Protein AF-A0A7Y8J2T1-F1 (afdb_monomer)

Structure (mmCIF, N/CA/C/O backbone):
data_AF-A0A7Y8J2T1-F1
#
_entry.id   AF-A0A7Y8J2T1-F1
#
loop_
_atom_site.group_PDB
_atom_site.id
_atom_site.type_symbol
_atom_site.label_atom_id
_atom_site.label_alt_id
_atom_site.label_comp_id
_atom_s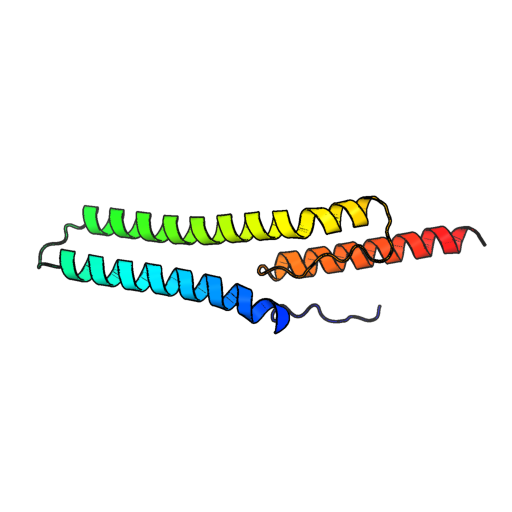ite.label_asym_id
_atom_site.label_entity_id
_atom_site.label_seq_id
_atom_site.pdbx_PDB_ins_code
_atom_site.Cartn_x
_atom_site.Cartn_y
_atom_site.Cartn_z
_atom_site.occupancy
_atom_site.B_iso_or_equiv
_atom_site.auth_seq_id
_atom_site.auth_comp_id
_atom_site.auth_asym_id
_atom_site.auth_atom_id
_atom_site.pdbx_PDB_model_num
ATOM 1 N N . MET A 1 1 ? -7.207 -13.732 27.354 1.00 40.62 1 MET A N 1
ATOM 2 C CA . MET A 1 1 ? -6.449 -13.366 26.135 1.00 40.62 1 MET A CA 1
ATOM 3 C C . MET A 1 1 ? -6.592 -14.480 25.105 1.00 40.62 1 MET A C 1
ATOM 5 O O . MET A 1 1 ? -5.820 -15.430 25.124 1.00 40.62 1 MET A O 1
ATOM 9 N N . ASN A 1 2 ? -7.621 -14.427 24.257 1.00 37.50 2 ASN A N 1
ATOM 10 C CA . ASN A 1 2 ? -7.836 -15.448 23.230 1.00 37.50 2 ASN A CA 1
ATOM 11 C C . ASN A 1 2 ? -7.1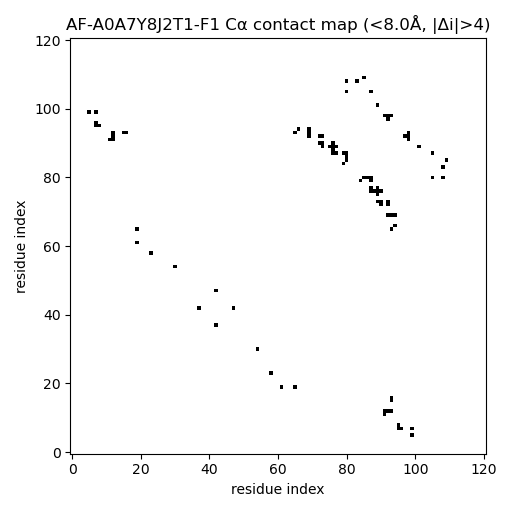10 -14.993 21.957 1.00 37.50 2 ASN A C 1
ATOM 13 O O . ASN A 1 2 ? -7.682 -14.319 21.105 1.00 37.50 2 ASN A O 1
ATOM 17 N N . GLY A 1 3 ? -5.804 -15.269 21.906 1.00 41.31 3 GLY A N 1
ATOM 18 C CA . GLY A 1 3 ? -4.887 -14.800 20.871 1.00 41.31 3 GLY A CA 1
ATOM 19 C C . GLY A 1 3 ? -5.207 -15.386 19.500 1.00 41.31 3 GLY A C 1
ATOM 20 O O . GLY A 1 3 ? -4.588 -16.359 19.064 1.00 41.31 3 GLY A O 1
ATOM 21 N N . LYS A 1 4 ? -6.140 -14.771 18.773 1.00 51.34 4 LYS A N 1
ATOM 22 C CA . LYS A 1 4 ? -6.198 -14.927 17.322 1.00 51.34 4 LYS A CA 1
ATOM 23 C C . LYS A 1 4 ? -4.941 -14.260 16.769 1.00 51.34 4 LYS A C 1
ATOM 25 O O . LYS A 1 4 ? -4.911 -13.050 16.601 1.00 51.34 4 LYS A O 1
ATOM 30 N N . ARG A 1 5 ? -3.881 -15.048 16.537 1.00 55.41 5 ARG A N 1
ATOM 31 C CA . ARG A 1 5 ? -2.666 -14.595 15.839 1.00 55.41 5 ARG A CA 1
ATOM 32 C C . ARG A 1 5 ? -3.092 -13.836 14.587 1.00 55.41 5 ARG A C 1
ATOM 34 O O . ARG A 1 5 ? -3.638 -14.452 13.668 1.00 55.41 5 ARG A O 1
ATOM 41 N N . ALA A 1 6 ? -2.852 -12.531 14.570 1.00 55.34 6 ALA A N 1
ATOM 42 C CA . ALA A 1 6 ? -3.125 -11.700 13.416 1.00 55.34 6 ALA A CA 1
ATOM 43 C C . ALA A 1 6 ? -2.288 -12.244 12.246 1.00 55.34 6 ALA A C 1
ATOM 45 O O . ALA A 1 6 ? -1.056 -12.260 12.277 1.00 55.34 6 ALA A O 1
ATOM 46 N N . LYS A 1 7 ? -2.958 -12.857 11.264 1.00 59.69 7 LYS A N 1
ATOM 47 C CA . LYS A 1 7 ? -2.283 -13.505 10.137 1.00 59.69 7 LYS A CA 1
ATOM 48 C C . LYS A 1 7 ? -1.929 -12.431 9.118 1.00 59.69 7 LYS A C 1
ATOM 50 O O . LYS A 1 7 ? -2.822 -11.844 8.518 1.00 59.69 7 LYS A O 1
ATOM 55 N N . LEU A 1 8 ? -0.633 -12.249 8.869 1.00 58.44 8 LEU A N 1
ATOM 56 C CA . LEU A 1 8 ? -0.105 -11.330 7.849 1.00 58.44 8 LEU A CA 1
ATOM 57 C C . LEU A 1 8 ? -0.668 -11.596 6.440 1.00 58.44 8 LEU A C 1
ATOM 59 O O . LEU A 1 8 ? -0.784 -10.682 5.631 1.00 58.44 8 LEU A O 1
ATOM 63 N N . LEU A 1 9 ? -1.033 -12.845 6.143 1.00 61.00 9 LEU A N 1
ATOM 64 C CA . LEU A 1 9 ? -1.597 -13.255 4.860 1.00 61.00 9 LEU A CA 1
ATOM 65 C C . LEU A 1 9 ? -3.047 -13.708 5.059 1.00 61.00 9 LEU A C 1
ATOM 67 O O . LEU A 1 9 ? -3.304 -14.798 5.577 1.00 61.00 9 LEU A O 1
ATOM 71 N N . ARG A 1 10 ? -4.000 -12.872 4.632 1.00 64.88 10 ARG A N 1
ATOM 72 C CA . ARG A 1 10 ? -5.431 -13.210 4.564 1.00 64.88 10 ARG A CA 1
ATOM 73 C C . ARG A 1 10 ? -5.872 -13.279 3.108 1.00 64.88 10 ARG A C 1
ATOM 75 O O . ARG A 1 10 ? -5.509 -12.421 2.307 1.00 64.88 10 ARG A O 1
ATOM 82 N N . ARG A 1 11 ? -6.690 -14.283 2.772 1.00 71.06 11 ARG A N 1
ATOM 83 C CA . ARG A 1 11 ? -7.240 -14.461 1.413 1.00 71.06 11 ARG A CA 1
ATOM 84 C C . ARG A 1 11 ? -8.079 -13.263 0.961 1.00 71.06 11 ARG A C 1
ATOM 86 O O . ARG A 1 11 ? -8.079 -12.938 -0.216 1.00 71.06 11 ARG A O 1
ATOM 93 N N . GLU A 1 12 ? -8.712 -12.575 1.903 1.00 69.50 12 GLU A N 1
ATOM 94 C CA . GLU A 1 12 ? -9.479 -11.341 1.677 1.00 69.50 12 GLU A CA 1
ATOM 95 C C . GLU A 1 12 ? -8.627 -10.217 1.058 1.00 69.50 12 GLU A C 1
ATOM 97 O O . GLU A 1 12 ? -9.131 -9.415 0.278 1.00 69.50 12 GLU A O 1
ATOM 102 N N . ASN A 1 13 ? -7.318 -10.202 1.339 1.00 64.19 13 ASN A N 1
ATOM 103 C CA . ASN A 1 13 ? -6.382 -9.193 0.837 1.00 64.19 13 ASN A CA 1
ATOM 104 C C . ASN A 1 13 ? -5.719 -9.595 -0.493 1.00 64.19 13 ASN A C 1
ATOM 106 O O . ASN A 1 13 ? -5.027 -8.778 -1.105 1.00 64.19 13 ASN A O 1
ATOM 110 N N . ALA A 1 14 ? -5.933 -10.832 -0.960 1.00 71.12 14 ALA A N 1
ATOM 111 C CA . ALA A 1 14 ? -5.365 -11.350 -2.203 1.00 71.12 14 ALA A CA 1
ATOM 112 C C . ALA A 1 14 ? -5.689 -10.497 -3.446 1.00 71.12 14 ALA A C 1
ATOM 114 O O . ALA A 1 14 ? -4.748 -10.190 -4.176 1.00 71.12 14 ALA A O 1
ATOM 115 N N . PRO A 1 15 ? -6.939 -10.054 -3.704 1.00 69.62 15 PRO A N 1
ATOM 116 C CA . PRO A 1 15 ? -7.230 -9.256 -4.897 1.00 69.62 15 PRO A CA 1
ATOM 117 C C . PRO A 1 15 ? -6.479 -7.920 -4.903 1.00 69.62 15 PRO A C 1
ATOM 119 O O . PRO A 1 15 ? -5.933 -7.534 -5.930 1.00 69.62 15 PRO A O 1
ATOM 122 N N . ALA A 1 16 ? -6.364 -7.245 -3.754 1.00 67.50 16 ALA A N 1
ATOM 123 C CA . ALA A 1 16 ? -5.613 -5.994 -3.658 1.00 67.50 16 ALA A CA 1
ATOM 124 C C . ALA A 1 16 ? -4.102 -6.205 -3.871 1.00 67.50 16 ALA A C 1
ATOM 126 O O . ALA A 1 16 ? -3.455 -5.405 -4.546 1.00 67.50 16 ALA A O 1
ATOM 127 N N . TYR A 1 17 ? -3.550 -7.301 -3.337 1.00 70.94 17 TYR A N 1
ATOM 128 C CA . TYR A 1 17 ? -2.152 -7.680 -3.549 1.00 70.94 17 TYR A CA 1
ATOM 129 C C . TYR A 1 17 ? -1.866 -7.990 -5.024 1.00 70.94 17 TYR A C 1
ATOM 131 O O . TYR A 1 17 ? -0.880 -7.506 -5.579 1.00 70.94 17 TYR A O 1
ATOM 139 N N . LEU A 1 18 ? -2.765 -8.735 -5.675 1.00 78.44 18 LEU A N 1
ATOM 140 C CA . LEU A 1 18 ? -2.679 -9.054 -7.098 1.00 78.44 18 LEU A CA 1
ATOM 141 C C . LEU A 1 18 ? -2.681 -7.793 -7.962 1.00 78.44 18 LEU A C 1
ATOM 143 O O . LEU A 1 18 ? -1.862 -7.703 -8.867 1.00 78.44 18 LEU A O 1
ATOM 147 N N . THR A 1 19 ? -3.518 -6.793 -7.668 1.00 77.81 19 THR A N 1
ATOM 148 C CA . THR A 1 19 ? -3.543 -5.538 -8.439 1.00 77.81 19 THR A CA 1
ATOM 149 C C . THR A 1 19 ? -2.216 -4.783 -8.366 1.00 77.81 19 THR A C 1
ATOM 151 O O . THR A 1 19 ? -1.733 -4.293 -9.388 1.00 77.81 19 THR A O 1
ATOM 154 N N . VAL A 1 20 ? -1.598 -4.697 -7.183 1.00 75.00 20 VAL A N 1
ATOM 155 C CA . VAL A 1 20 ? -0.305 -4.009 -7.018 1.00 75.00 20 VAL A CA 1
ATOM 156 C C . VAL A 1 20 ? 0.806 -4.782 -7.724 1.00 75.00 20 VAL A C 1
ATOM 158 O O . VAL A 1 20 ? 1.585 -4.185 -8.464 1.00 75.00 20 VAL A O 1
ATOM 161 N N . MET A 1 21 ? 0.846 -6.106 -7.556 1.00 79.62 21 MET A N 1
ATOM 162 C CA . MET A 1 21 ? 1.836 -6.959 -8.219 1.00 79.62 21 MET A CA 1
ATOM 163 C C . MET A 1 21 ? 1.679 -6.941 -9.739 1.00 79.62 21 MET A C 1
ATOM 165 O O . MET A 1 21 ? 2.676 -6.841 -10.442 1.00 79.62 21 MET A O 1
ATOM 169 N N . ALA A 1 22 ? 0.447 -6.963 -10.251 1.00 82.50 22 ALA A N 1
ATOM 170 C CA . ALA A 1 22 ? 0.163 -6.840 -11.677 1.00 82.50 22 ALA A CA 1
ATOM 171 C C . ALA A 1 22 ? 0.597 -5.471 -12.214 1.00 82.50 22 ALA A C 1
ATOM 173 O O . ALA A 1 22 ? 1.276 -5.402 -13.232 1.00 82.50 22 ALA A O 1
ATOM 174 N N . THR A 1 23 ? 0.282 -4.386 -11.499 1.00 81.06 23 THR A N 1
ATOM 175 C CA . THR A 1 23 ? 0.731 -3.031 -11.864 1.00 81.06 23 THR A CA 1
ATOM 176 C C . THR A 1 23 ? 2.256 -2.956 -11.917 1.00 81.06 23 THR A C 1
ATOM 178 O O . THR A 1 23 ? 2.821 -2.454 -12.887 1.00 81.06 23 THR A O 1
ATOM 181 N N . TRP A 1 24 ? 2.935 -3.502 -10.905 1.00 84.00 24 TRP A N 1
ATOM 182 C CA . TRP A 1 24 ? 4.392 -3.524 -10.857 1.00 84.00 24 TRP A CA 1
ATOM 183 C C . TRP A 1 24 ? 5.004 -4.395 -11.956 1.00 84.00 24 TRP A C 1
ATOM 185 O O . TRP A 1 24 ? 5.981 -3.988 -12.583 1.00 84.00 24 TRP A O 1
ATOM 195 N N . ALA A 1 25 ? 4.411 -5.555 -12.239 1.00 82.94 25 ALA A N 1
ATOM 196 C CA . ALA A 1 25 ? 4.839 -6.435 -13.319 1.00 82.94 25 ALA A CA 1
ATOM 197 C C . ALA A 1 25 ? 4.691 -5.756 -14.687 1.00 82.94 25 ALA A C 1
ATOM 199 O O . ALA A 1 25 ? 5.623 -5.805 -15.485 1.00 82.94 25 ALA A O 1
ATOM 200 N N . CYS A 1 26 ? 3.579 -5.055 -14.937 1.00 85.06 26 CYS A N 1
ATOM 201 C CA . CYS A 1 26 ? 3.373 -4.279 -16.161 1.00 85.06 26 CYS A CA 1
ATOM 202 C C . CYS A 1 26 ? 4.418 -3.171 -16.320 1.00 85.06 26 CYS A C 1
ATOM 204 O O . CYS A 1 26 ? 5.003 -3.032 -17.391 1.00 85.06 26 CYS A O 1
ATOM 206 N N . ILE A 1 27 ? 4.696 -2.411 -15.256 1.00 84.69 27 ILE A N 1
ATOM 207 C CA . ILE A 1 27 ? 5.712 -1.348 -15.278 1.00 84.69 27 ILE A CA 1
ATOM 208 C C . ILE A 1 27 ? 7.110 -1.935 -15.479 1.00 84.69 27 ILE A C 1
ATOM 210 O O . ILE A 1 27 ? 7.890 -1.392 -16.254 1.00 84.69 27 ILE A O 1
ATOM 214 N N . SER A 1 28 ? 7.414 -3.067 -14.847 1.00 81.69 28 SER A N 1
ATOM 215 C CA . SER A 1 28 ? 8.697 -3.757 -15.007 1.00 81.69 28 SER A CA 1
ATOM 216 C C . SER A 1 28 ? 8.873 -4.301 -16.426 1.00 81.69 28 SER A C 1
ATOM 218 O O . SER A 1 28 ? 9.937 -4.139 -17.013 1.00 81.69 28 SER A O 1
ATOM 220 N N . ALA A 1 29 ? 7.828 -4.897 -17.006 1.00 82.00 29 ALA A N 1
ATOM 221 C CA . ALA A 1 29 ? 7.847 -5.407 -18.374 1.00 82.00 29 ALA A CA 1
ATOM 222 C C . ALA A 1 29 ? 7.977 -4.276 -19.401 1.00 82.00 29 ALA A C 1
ATOM 224 O O . ALA A 1 29 ? 8.796 -4.372 -20.312 1.00 82.00 29 ALA A O 1
ATOM 225 N N . ALA A 1 30 ? 7.228 -3.182 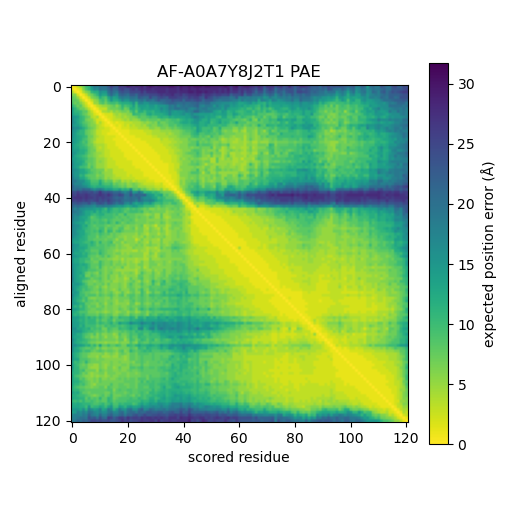-19.226 1.00 83.69 30 ALA A N 1
ATOM 226 C CA . ALA A 1 30 ? 7.368 -1.983 -20.047 1.00 83.69 30 ALA A CA 1
ATOM 227 C C . ALA A 1 30 ? 8.774 -1.389 -19.911 1.00 83.69 30 ALA A C 1
ATOM 229 O O . ALA A 1 30 ? 9.401 -1.058 -20.914 1.00 83.69 30 ALA A O 1
ATOM 230 N N . SER A 1 31 ? 9.296 -1.325 -18.682 1.00 83.44 31 SER A N 1
ATOM 231 C CA . SER A 1 31 ? 10.639 -0.823 -18.416 1.00 83.44 31 SER A CA 1
ATOM 232 C C . SER A 1 31 ? 11.705 -1.680 -19.105 1.00 83.44 31 SER A C 1
ATOM 234 O O . SER A 1 31 ? 12.577 -1.146 -19.780 1.00 83.44 31 SER A O 1
ATOM 236 N N . ALA A 1 32 ? 11.590 -3.008 -19.031 1.00 80.69 32 ALA A N 1
ATOM 237 C CA . ALA A 1 32 ? 12.489 -3.941 -19.707 1.00 80.69 32 ALA A CA 1
ATOM 238 C C . ALA A 1 32 ? 12.382 -3.874 -21.240 1.00 80.69 32 ALA A C 1
ATOM 240 O O . ALA A 1 32 ? 13.399 -3.965 -21.925 1.00 80.69 32 ALA A O 1
ATOM 241 N N . ALA A 1 33 ? 11.176 -3.693 -21.788 1.00 81.50 33 ALA A N 1
ATOM 242 C CA . ALA A 1 33 ? 10.964 -3.523 -23.224 1.00 81.50 33 ALA A CA 1
ATOM 243 C C . ALA A 1 33 ? 11.594 -2.221 -23.736 1.00 81.50 33 ALA A C 1
ATOM 245 O O . ALA A 1 33 ? 12.338 -2.248 -24.711 1.00 81.50 33 ALA A O 1
ATOM 246 N N . LEU A 1 34 ? 11.378 -1.102 -23.037 1.00 79.69 34 LEU A N 1
ATOM 247 C CA . LEU A 1 34 ? 12.046 0.167 -23.332 1.00 79.69 34 LEU A CA 1
ATOM 248 C C . LEU A 1 34 ? 13.562 0.033 -23.209 1.00 79.69 34 LEU A C 1
ATOM 250 O O . LEU A 1 34 ? 14.287 0.468 -24.094 1.00 79.69 34 LEU A O 1
ATOM 254 N N . LEU A 1 35 ? 14.050 -0.626 -22.159 1.00 75.69 35 LEU A N 1
ATOM 255 C CA . LEU A 1 35 ? 15.475 -0.861 -21.991 1.00 75.69 35 LEU A CA 1
ATOM 256 C C . LEU A 1 35 ? 16.044 -1.677 -23.162 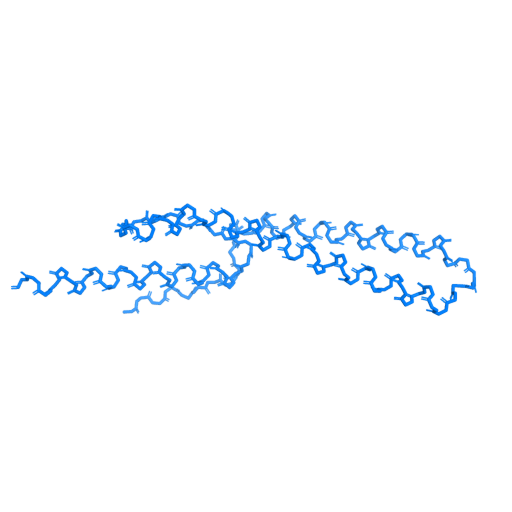1.00 75.69 35 LEU A C 1
ATOM 258 O O . LEU A 1 35 ? 17.113 -1.334 -23.642 1.00 75.69 35 LEU A O 1
ATOM 262 N N . LYS A 1 36 ? 15.328 -2.691 -23.670 1.00 72.62 36 LYS A N 1
ATOM 263 C CA . LYS A 1 36 ? 15.718 -3.478 -24.854 1.00 72.62 36 LYS A CA 1
ATOM 264 C C . LYS A 1 36 ? 15.803 -2.628 -26.128 1.00 72.62 36 LYS A C 1
ATOM 266 O O . LYS A 1 36 ? 16.760 -2.790 -26.876 1.00 72.62 36 LYS A O 1
ATOM 271 N N . GLU A 1 37 ? 14.839 -1.739 -26.363 1.00 73.88 37 GLU A N 1
ATOM 272 C CA . GLU A 1 37 ? 14.849 -0.824 -27.518 1.00 73.88 37 GLU A CA 1
ATOM 273 C C . GLU A 1 37 ? 15.992 0.203 -27.427 1.00 73.88 37 GLU A C 1
ATOM 275 O O . GLU A 1 37 ? 16.593 0.563 -28.436 1.00 73.88 37 GLU A O 1
ATOM 280 N N . ILE A 1 38 ? 16.339 0.647 -26.212 1.00 67.56 38 ILE A N 1
ATOM 281 C CA . ILE A 1 38 ? 17.440 1.597 -25.990 1.00 67.56 38 ILE A CA 1
ATOM 282 C C . ILE A 1 38 ? 18.805 0.866 -25.914 1.00 67.56 38 ILE A C 1
ATOM 284 O O . ILE A 1 38 ? 19.832 1.467 -26.221 1.00 67.56 38 ILE A O 1
ATOM 288 N N . LEU A 1 39 ? 18.841 -0.444 -25.611 1.00 59.44 39 LEU A N 1
ATOM 289 C CA . LEU A 1 39 ? 20.027 -1.323 -25.669 1.00 59.44 39 LEU A CA 1
ATOM 290 C C . LEU A 1 39 ? 20.461 -1.692 -27.104 1.00 59.44 39 LEU A C 1
ATOM 292 O O . LEU A 1 39 ? 21.061 -2.743 -27.345 1.00 59.44 39 LEU A O 1
ATOM 296 N N . ALA A 1 40 ? 20.287 -0.774 -28.054 1.00 58.91 40 ALA A N 1
ATOM 297 C CA . ALA A 1 40 ? 21.290 -0.634 -29.102 1.00 58.91 40 ALA A CA 1
ATOM 298 C C . ALA A 1 40 ? 22.669 -0.454 -28.413 1.00 58.91 40 ALA A C 1
ATOM 300 O O . ALA A 1 40 ? 22.717 0.154 -27.345 1.00 58.91 40 ALA A O 1
ATOM 301 N N . PRO A 1 41 ? 23.778 -0.999 -28.951 1.00 56.91 41 PRO A N 1
ATOM 302 C CA . PRO A 1 41 ? 24.984 -1.438 -28.212 1.00 56.91 41 PRO A CA 1
ATOM 303 C C . PRO A 1 41 ? 25.794 -0.399 -27.390 1.00 56.91 41 PRO A C 1
ATOM 305 O O . PRO A 1 41 ? 26.931 -0.672 -27.018 1.00 56.91 41 PRO A O 1
ATOM 308 N N . ALA A 1 42 ? 25.255 0.774 -27.065 1.00 64.81 42 ALA A N 1
ATOM 309 C CA . ALA A 1 42 ? 25.943 1.865 -26.389 1.00 64.81 42 ALA A CA 1
ATOM 310 C C . ALA A 1 42 ? 25.043 2.648 -25.409 1.00 64.81 42 ALA A C 1
ATOM 312 O O . ALA A 1 42 ? 25.064 3.881 -25.406 1.00 64.81 42 ALA A O 1
ATOM 313 N N . LEU A 1 43 ? 24.251 1.980 -24.559 1.00 68.38 43 LEU A N 1
ATOM 314 C CA . LEU A 1 43 ? 23.571 2.701 -23.476 1.00 68.38 43 LEU A CA 1
ATOM 315 C C . LEU A 1 43 ? 24.622 3.259 -22.502 1.00 68.38 43 LEU A C 1
ATOM 317 O O . LEU A 1 43 ? 25.225 2.521 -21.722 1.00 68.38 43 LEU A O 1
ATOM 321 N N . ALA A 1 44 ? 24.855 4.570 -22.561 1.00 77.25 44 ALA A N 1
ATOM 322 C CA . ALA A 1 44 ? 25.816 5.237 -21.696 1.00 77.25 44 ALA A CA 1
ATOM 323 C C . ALA A 1 44 ? 25.425 5.070 -20.218 1.00 77.25 44 ALA A C 1
ATOM 325 O O . ALA A 1 44 ? 24.254 5.195 -19.850 1.00 77.25 44 ALA A O 1
ATOM 326 N N . TRP A 1 45 ? 26.418 4.844 -19.355 1.00 75.00 45 TRP A N 1
ATOM 327 C CA . TRP A 1 45 ? 26.211 4.604 -17.922 1.00 75.00 45 TRP A CA 1
ATOM 328 C C . TRP A 1 45 ? 25.322 5.648 -17.214 1.00 75.00 45 TRP A C 1
ATOM 330 O O . TRP A 1 45 ? 24.449 5.246 -16.442 1.00 75.00 45 TRP A O 1
ATOM 340 N N . PRO A 1 46 ? 25.434 6.964 -17.502 1.00 78.38 46 PRO A N 1
ATOM 341 C CA . PRO A 1 46 ? 24.535 7.958 -16.915 1.00 78.38 46 PRO A CA 1
ATOM 342 C C . PRO A 1 46 ? 23.062 7.734 -17.278 1.00 78.38 46 PRO A C 1
ATOM 344 O O . PRO A 1 46 ? 22.197 7.870 -16.418 1.00 78.38 46 PRO A O 1
ATOM 347 N N . ALA A 1 47 ? 22.770 7.331 -18.520 1.00 79.56 47 ALA A N 1
ATOM 348 C CA . ALA A 1 47 ? 21.405 7.049 -18.961 1.00 79.56 47 ALA A CA 1
ATOM 349 C C . ALA A 1 47 ? 20.834 5.806 -18.260 1.00 79.56 47 ALA A C 1
ATOM 351 O O . ALA A 1 47 ? 19.684 5.822 -17.821 1.00 79.56 47 ALA A O 1
ATOM 352 N N . ALA A 1 48 ? 21.653 4.763 -18.079 1.00 78.38 48 ALA A N 1
ATOM 353 C CA . ALA A 1 48 ? 21.276 3.578 -17.309 1.00 78.38 48 ALA A CA 1
ATOM 354 C C . ALA A 1 48 ? 20.967 3.922 -15.840 1.00 78.38 48 ALA A C 1
ATOM 356 O O . ALA A 1 48 ? 19.973 3.450 -15.285 1.00 78.38 48 ALA A O 1
ATOM 357 N N . LEU A 1 49 ? 21.775 4.792 -15.224 1.00 78.12 49 LEU A N 1
ATOM 358 C CA . LEU A 1 49 ? 21.565 5.247 -13.850 1.00 78.12 49 LEU A CA 1
ATOM 359 C C . LEU A 1 49 ? 20.280 6.076 -13.712 1.00 78.12 49 LEU A C 1
ATOM 361 O O . LEU A 1 49 ? 19.495 5.838 -12.793 1.00 78.12 49 LEU A O 1
ATOM 365 N N . SER A 1 50 ? 20.028 7.012 -14.632 1.00 82.50 50 SER A N 1
ATOM 366 C CA . SER A 1 50 ? 18.786 7.793 -14.654 1.00 82.50 50 SER A CA 1
ATOM 367 C C . SER A 1 50 ? 17.559 6.899 -14.828 1.00 82.50 50 SER A C 1
ATOM 369 O O . SER A 1 50 ? 16.566 7.075 -14.124 1.00 82.50 50 SER A O 1
ATOM 371 N N . TRP A 1 51 ? 17.635 5.899 -15.707 1.00 83.44 51 TRP A N 1
ATOM 372 C CA . TRP A 1 51 ? 16.559 4.931 -15.910 1.00 83.44 51 TRP A CA 1
ATOM 373 C C . TRP A 1 51 ? 16.268 4.098 -14.657 1.00 83.44 51 TRP A C 1
ATOM 375 O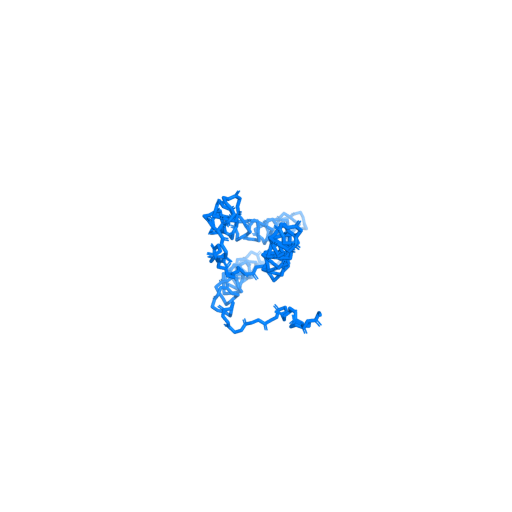 O . TRP A 1 51 ? 15.109 3.943 -14.255 1.00 83.44 51 TRP A O 1
ATOM 385 N N . ALA A 1 52 ? 17.322 3.593 -14.008 1.00 79.94 52 ALA A N 1
ATOM 386 C CA . ALA A 1 52 ? 17.208 2.856 -12.755 1.00 79.94 52 ALA A CA 1
ATOM 387 C C . ALA A 1 52 ? 16.567 3.724 -11.664 1.00 79.94 52 ALA A C 1
ATOM 389 O O . ALA A 1 52 ? 15.631 3.279 -11.000 1.00 79.94 52 ALA A O 1
ATOM 390 N N . LEU A 1 53 ? 16.998 4.982 -11.532 1.00 84.31 53 LEU A N 1
ATOM 391 C CA . LEU A 1 53 ? 16.430 5.924 -10.571 1.00 84.31 53 LEU A CA 1
ATOM 392 C C . LEU A 1 53 ? 14.934 6.156 -10.822 1.00 84.31 53 LEU A C 1
ATOM 394 O O . LEU A 1 53 ? 14.139 6.048 -9.889 1.00 84.31 53 LEU A O 1
ATOM 398 N N . VAL A 1 54 ? 14.537 6.415 -12.071 1.00 85.38 54 VAL A N 1
ATOM 399 C CA . VAL A 1 54 ? 13.124 6.598 -12.446 1.00 85.38 54 VAL A CA 1
ATOM 400 C C . VAL A 1 54 ? 12.305 5.351 -12.116 1.00 85.38 54 VAL A C 1
ATOM 402 O O . VAL A 1 54 ? 11.228 5.461 -11.532 1.00 85.38 54 VAL A O 1
ATOM 405 N N . THR A 1 55 ? 12.827 4.161 -12.418 1.00 84.31 55 THR A N 1
ATOM 406 C CA . THR A 1 55 ? 12.137 2.891 -12.143 1.00 84.31 55 THR A CA 1
ATOM 407 C C . THR A 1 55 ? 11.961 2.655 -10.637 1.00 84.31 55 THR A C 1
ATOM 409 O O . THR A 1 55 ? 10.880 2.265 -10.193 1.00 84.31 55 THR A O 1
ATOM 412 N N . VAL A 1 56 ? 12.982 2.949 -9.824 1.00 82.00 56 VAL A N 1
ATOM 413 C CA . VAL A 1 56 ? 12.898 2.852 -8.356 1.00 82.00 56 VAL A CA 1
ATOM 414 C C . VAL A 1 56 ? 11.892 3.856 -7.793 1.00 82.00 56 VAL A C 1
ATOM 416 O O . VAL A 1 56 ? 11.051 3.485 -6.971 1.00 82.00 56 VAL A O 1
ATOM 419 N N . MET A 1 57 ? 11.929 5.112 -8.252 1.00 87.00 57 MET A N 1
ATOM 420 C CA . MET A 1 57 ? 10.972 6.138 -7.825 1.00 87.00 57 MET A CA 1
ATOM 421 C C . MET A 1 57 ? 9.538 5.761 -8.199 1.00 87.00 57 MET A C 1
ATOM 423 O O . MET A 1 57 ? 8.634 5.938 -7.384 1.00 87.00 57 MET A O 1
ATOM 427 N N . ALA A 1 58 ? 9.323 5.181 -9.383 1.00 83.88 58 ALA A N 1
ATOM 428 C CA . ALA A 1 58 ? 8.018 4.671 -9.790 1.00 83.88 58 ALA A CA 1
ATOM 429 C C . ALA A 1 58 ? 7.524 3.564 -8.842 1.00 83.88 58 ALA A C 1
ATOM 431 O O . ALA A 1 58 ? 6.375 3.601 -8.402 1.00 83.88 58 ALA A O 1
ATOM 432 N N . GLY A 1 59 ? 8.398 2.629 -8.452 1.00 83.56 59 GLY A N 1
ATOM 433 C CA . GLY A 1 59 ? 8.077 1.596 -7.462 1.00 83.56 59 GLY A CA 1
ATOM 434 C C . GLY A 1 59 ? 7.657 2.175 -6.111 1.00 83.56 59 GLY A C 1
ATOM 435 O O . GLY A 1 59 ? 6.618 1.797 -5.563 1.00 83.56 59 GLY A O 1
ATOM 436 N N . MET A 1 60 ? 8.415 3.150 -5.601 1.00 84.88 60 MET A N 1
ATOM 437 C CA . MET A 1 60 ? 8.078 3.829 -4.346 1.00 84.88 60 MET A CA 1
ATOM 438 C C . MET A 1 60 ? 6.772 4.624 -4.441 1.00 84.88 60 MET A C 1
ATOM 440 O O . MET A 1 60 ? 5.957 4.568 -3.519 1.00 84.88 60 MET A O 1
ATOM 444 N N . ALA A 1 61 ? 6.529 5.310 -5.560 1.00 84.62 61 ALA A N 1
ATOM 445 C CA . ALA A 1 61 ? 5.293 6.049 -5.785 1.00 84.62 61 ALA A CA 1
ATOM 446 C C . ALA A 1 61 ? 4.067 5.123 -5.727 1.00 84.62 61 ALA A C 1
ATOM 448 O O . ALA A 1 61 ? 3.093 5.445 -5.048 1.00 84.62 61 ALA A O 1
ATOM 449 N N . ILE A 1 62 ? 4.124 3.942 -6.352 1.00 83.94 62 ILE A N 1
ATOM 450 C CA . ILE A 1 62 ? 3.029 2.956 -6.310 1.00 83.94 62 ILE A CA 1
ATOM 451 C C . ILE A 1 62 ? 2.730 2.533 -4.871 1.00 83.94 62 ILE A C 1
ATOM 453 O O . ILE A 1 62 ? 1.568 2.533 -4.459 1.00 83.94 62 ILE A O 1
ATOM 457 N N . MET A 1 63 ? 3.763 2.211 -4.083 1.00 84.12 63 MET A N 1
ATOM 458 C CA . MET A 1 63 ? 3.581 1.833 -2.678 1.00 84.12 63 MET A CA 1
ATOM 459 C C . MET A 1 63 ? 2.997 2.978 -1.844 1.00 84.12 63 MET A C 1
ATOM 461 O O . MET A 1 63 ? 2.114 2.746 -1.010 1.00 84.12 63 MET A O 1
ATOM 465 N N . PHE A 1 64 ? 3.443 4.213 -2.087 1.00 84.88 64 PHE A N 1
ATOM 466 C CA . PHE A 1 64 ? 2.935 5.403 -1.411 1.00 84.88 64 PHE A CA 1
ATOM 467 C C . PHE A 1 64 ? 1.454 5.643 -1.727 1.00 84.88 64 PHE A C 1
ATOM 469 O O . PHE A 1 64 ? 0.638 5.756 -0.810 1.00 84.88 64 PHE A O 1
ATOM 476 N N . PHE A 1 65 ? 1.071 5.637 -3.006 1.00 85.19 65 PHE A N 1
ATOM 477 C CA . PHE A 1 65 ? -0.324 5.811 -3.417 1.00 85.19 65 PHE A CA 1
ATOM 478 C C . PHE A 1 65 ? -1.221 4.686 -2.900 1.00 85.19 65 PHE A C 1
ATOM 480 O O . PHE A 1 65 ? -2.307 4.956 -2.385 1.00 85.19 65 PHE A O 1
ATOM 487 N N . ALA A 1 66 ? -0.766 3.433 -2.960 1.00 83.31 66 ALA A N 1
ATOM 488 C CA . ALA A 1 66 ? -1.505 2.309 -2.394 1.00 83.31 66 ALA A CA 1
ATOM 489 C C . ALA A 1 66 ? -1.722 2.480 -0.878 1.00 83.31 66 ALA A C 1
ATOM 491 O O . ALA A 1 66 ? -2.819 2.233 -0.372 1.00 83.31 66 ALA A O 1
ATOM 492 N N . SER A 1 67 ? -0.714 2.975 -0.154 1.00 83.62 67 SER A N 1
ATOM 493 C CA . SER A 1 67 ? -0.814 3.277 1.280 1.00 83.62 67 SER A CA 1
ATOM 494 C C . SER A 1 67 ? -1.783 4.428 1.565 1.00 83.62 67 SER A C 1
ATOM 496 O O . SER A 1 67 ? -2.632 4.308 2.449 1.00 83.62 67 SER A O 1
ATOM 498 N N . ALA A 1 68 ? -1.739 5.506 0.779 1.00 86.75 68 ALA A N 1
ATOM 499 C CA . ALA A 1 68 ? -2.667 6.628 0.903 1.00 86.75 68 ALA A CA 1
ATOM 500 C C . ALA A 1 68 ? -4.126 6.204 0.647 1.00 86.75 68 ALA A C 1
ATOM 502 O O . ALA A 1 68 ? -5.035 6.586 1.389 1.00 86.75 68 ALA A O 1
ATOM 503 N N . LEU A 1 69 ? -4.361 5.359 -0.362 1.00 85.75 69 LEU A N 1
ATOM 504 C CA . LEU A 1 69 ? -5.685 4.798 -0.640 1.00 85.75 69 LEU A CA 1
ATOM 505 C C . LEU A 1 69 ? -6.173 3.887 0.493 1.00 85.75 69 LEU A C 1
ATOM 507 O O . LEU A 1 69 ? -7.351 3.945 0.850 1.00 85.75 69 LEU A O 1
ATOM 511 N N . ASN A 1 70 ? -5.283 3.091 1.092 1.00 86.25 70 ASN A N 1
ATOM 512 C CA . ASN A 1 70 ? -5.605 2.288 2.272 1.00 86.25 70 ASN A CA 1
ATOM 513 C C . ASN A 1 70 ? -6.038 3.176 3.450 1.00 86.25 70 ASN A C 1
ATOM 515 O O . ASN A 1 70 ? -7.092 2.934 4.035 1.00 86.25 70 ASN A O 1
ATOM 519 N N .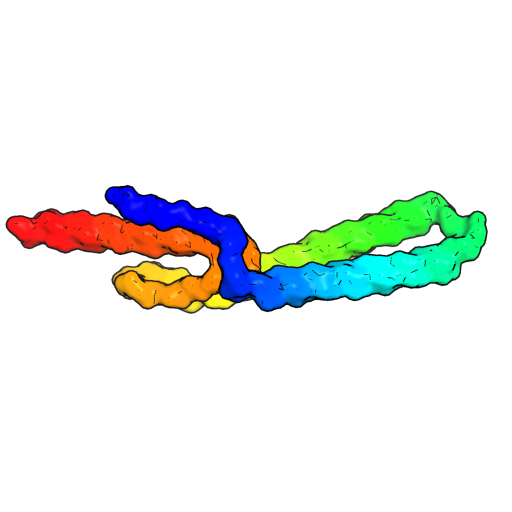 LEU A 1 71 ? -5.295 4.246 3.754 1.00 86.56 71 LEU A N 1
ATOM 520 C CA . LEU A 1 71 ? -5.661 5.196 4.813 1.00 86.56 71 LEU A CA 1
ATOM 521 C C . LEU A 1 71 ? -7.025 5.847 4.549 1.00 86.56 71 LEU A C 1
ATOM 523 O O . LEU A 1 71 ? -7.866 5.921 5.446 1.00 86.56 71 LEU A O 1
ATOM 527 N N . ARG A 1 72 ? -7.293 6.253 3.301 1.00 88.31 72 ARG A N 1
ATOM 528 C CA . ARG A 1 72 ? -8.582 6.845 2.917 1.00 88.31 72 ARG A CA 1
ATOM 529 C C . ARG A 1 72 ? -9.752 5.882 3.128 1.00 88.31 72 ARG A C 1
ATOM 531 O O . ARG A 1 72 ? -10.817 6.323 3.554 1.00 88.31 72 ARG A O 1
ATOM 538 N N . LYS A 1 73 ? -9.564 4.586 2.855 1.00 84.56 73 LYS A N 1
ATOM 539 C CA . LYS A 1 73 ? -10.582 3.551 3.103 1.00 84.56 73 LYS A CA 1
ATOM 540 C C . LYS A 1 73 ? -10.850 3.352 4.596 1.00 84.56 73 LYS A C 1
ATOM 542 O O . LYS A 1 73 ? -12.007 3.236 4.986 1.00 84.56 73 LYS A O 1
ATOM 547 N N . MET A 1 74 ? -9.806 3.360 5.426 1.00 90.06 74 MET A N 1
ATOM 548 C CA . MET A 1 74 ? -9.938 3.145 6.873 1.00 90.06 74 MET A CA 1
ATOM 549 C C . MET A 1 74 ? -10.520 4.348 7.619 1.00 90.06 74 MET A C 1
ATOM 551 O O . MET A 1 74 ? -11.065 4.175 8.706 1.00 90.06 74 MET A O 1
ATOM 555 N N . ARG A 1 75 ? -10.450 5.557 7.042 1.00 92.62 75 ARG A N 1
ATOM 556 C CA . ARG A 1 75 ? -10.896 6.808 7.678 1.00 92.62 75 ARG A CA 1
ATOM 557 C C . ARG A 1 75 ? -12.270 6.701 8.347 1.00 92.62 75 ARG A C 1
ATOM 559 O O . ARG A 1 75 ? -12.391 7.042 9.515 1.00 92.62 75 ARG A O 1
ATOM 566 N N . ARG A 1 76 ? -13.289 6.205 7.634 1.00 90.44 76 ARG A N 1
ATOM 567 C CA . ARG A 1 76 ? -14.649 6.086 8.193 1.00 90.44 76 ARG A CA 1
ATOM 568 C C . ARG A 1 76 ? -14.696 5.151 9.398 1.00 90.44 76 ARG A C 1
ATOM 570 O O . ARG A 1 76 ? -15.376 5.453 10.368 1.00 90.44 76 ARG A O 1
ATOM 577 N N . GLY A 1 77 ? -13.967 4.040 9.346 1.00 91.50 77 GLY A N 1
ATOM 578 C CA . GLY A 1 77 ? -13.892 3.110 10.467 1.00 91.50 77 GLY A CA 1
ATOM 579 C C . GLY A 1 77 ? -13.173 3.724 11.674 1.00 91.50 77 GLY A C 1
ATOM 580 O O . GLY A 1 77 ? -13.648 3.587 12.794 1.00 91.50 77 GLY A O 1
ATOM 581 N N . PHE A 1 78 ? -12.103 4.499 11.460 1.00 92.56 78 PHE A N 1
ATOM 582 C CA . PHE A 1 78 ? -11.460 5.259 12.539 1.00 92.56 78 PHE A CA 1
ATOM 583 C C . PHE A 1 78 ? -12.367 6.342 13.137 1.00 92.56 78 PHE A C 1
ATOM 585 O O . PHE A 1 78 ? -12.363 6.532 14.347 1.00 92.56 78 PHE A O 1
ATOM 592 N N . GLU A 1 79 ? -13.173 7.029 12.325 1.00 92.75 79 GLU A N 1
ATOM 593 C CA . GLU A 1 79 ? -14.156 8.003 12.819 1.00 92.75 79 GLU A CA 1
ATOM 594 C C . GLU A 1 79 ? -15.233 7.334 13.695 1.00 92.75 79 GLU A C 1
ATOM 596 O O . GLU A 1 79 ? -15.655 7.915 14.692 1.00 92.75 79 GLU A O 1
ATOM 601 N N . ARG A 1 80 ? -15.659 6.107 13.359 1.00 91.69 80 ARG A N 1
ATOM 602 C CA . ARG A 1 80 ? -16.589 5.295 14.171 1.00 91.69 80 ARG A CA 1
ATOM 603 C C . ARG A 1 80 ? -15.942 4.814 15.467 1.00 91.69 80 ARG A C 1
ATOM 605 O O . ARG A 1 80 ? -16.537 4.947 16.533 1.00 91.69 80 ARG A O 1
ATOM 612 N N . LEU A 1 81 ? -14.698 4.339 15.373 1.00 92.25 81 LEU A N 1
ATOM 613 C CA . LEU A 1 81 ? -13.877 3.961 16.523 1.00 92.25 81 LEU A CA 1
ATOM 614 C C . LEU A 1 81 ? -13.754 5.144 17.493 1.00 92.25 81 LEU A C 1
ATOM 616 O O . LEU A 1 81 ? -14.033 5.002 18.675 1.00 92.25 81 LEU A O 1
ATOM 620 N N . ALA A 1 82 ? -13.439 6.343 17.001 1.00 90.56 82 ALA A N 1
ATOM 621 C CA . ALA A 1 82 ? -13.311 7.541 17.831 1.00 90.56 82 ALA A CA 1
ATOM 622 C C . ALA A 1 82 ? -14.614 7.942 18.553 1.00 90.56 82 ALA A C 1
ATOM 624 O O . ALA A 1 82 ? -14.556 8.584 19.597 1.00 90.56 82 ALA A O 1
ATOM 625 N N . ARG A 1 83 ? -15.784 7.551 18.029 1.00 91.81 83 ARG A N 1
ATOM 626 C CA . ARG A 1 83 ? -17.092 7.768 18.671 1.00 91.81 83 ARG A CA 1
ATOM 627 C C . ARG A 1 83 ? -17.467 6.704 19.707 1.00 91.81 83 ARG A C 1
ATOM 629 O O . ARG A 1 83 ? -18.525 6.820 20.315 1.00 91.81 83 ARG A O 1
ATOM 636 N N . GLY A 1 84 ? -16.642 5.677 19.904 1.00 88.50 84 GLY A N 1
ATOM 637 C CA . GLY A 1 84 ? -16.935 4.600 20.851 1.00 88.50 84 GLY A CA 1
ATOM 638 C C . GLY A 1 84 ? -17.885 3.525 20.318 1.00 88.50 84 GLY A C 1
ATOM 639 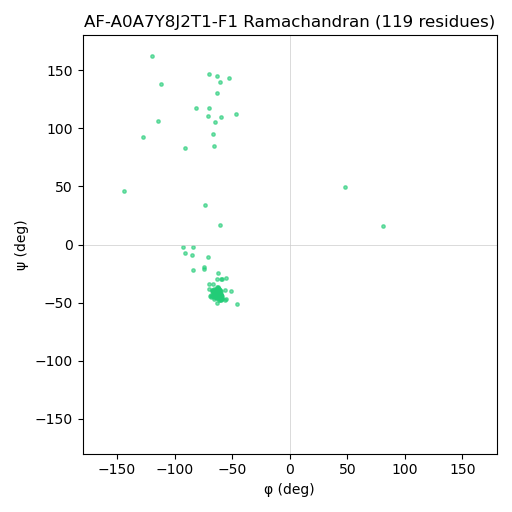O O . GLY A 1 84 ? -18.432 2.762 21.112 1.00 88.50 84 GLY A O 1
ATOM 640 N N . GLU A 1 85 ? -18.111 3.449 19.002 1.00 89.62 85 GLU A N 1
ATOM 641 C CA . GLU A 1 85 ? -18.951 2.396 18.420 1.00 89.62 85 GLU A CA 1
ATOM 642 C C . GLU A 1 85 ? -18.327 1.007 18.655 1.00 89.62 85 GLU A C 1
ATOM 644 O O . GLU A 1 85 ? -17.158 0.796 18.345 1.00 89.62 85 GLU A O 1
ATOM 649 N N . GLN A 1 86 ? -19.115 0.045 19.157 1.00 79.19 86 GLN A N 1
ATOM 650 C CA . GLN A 1 86 ? -18.631 -1.306 19.499 1.00 79.19 86 GLN A CA 1
ATOM 651 C C . GLN A 1 86 ? -18.099 -2.100 18.294 1.00 79.19 86 GLN A C 1
ATOM 653 O O . GLN A 1 86 ? -17.212 -2.937 18.450 1.00 79.19 86 GLN A O 1
ATOM 658 N N . ASP A 1 87 ? -18.637 -1.845 17.098 1.00 85.06 87 ASP A N 1
ATOM 659 C CA . ASP A 1 87 ? -18.137 -2.402 15.841 1.00 85.06 87 ASP A CA 1
ATOM 660 C C . ASP A 1 87 ? -17.883 -1.270 14.829 1.00 85.06 87 ASP A C 1
ATOM 662 O O . ASP A 1 87 ? -18.790 -0.863 14.092 1.00 85.06 87 ASP A O 1
ATOM 666 N N . PRO A 1 88 ? -16.652 -0.736 14.776 1.00 82.25 88 PRO A N 1
ATOM 667 C CA . PRO A 1 88 ? -16.294 0.346 13.865 1.00 82.25 88 PRO A CA 1
ATOM 668 C C . PRO A 1 88 ? -16.221 -0.101 12.396 1.00 82.25 88 PRO A C 1
ATOM 670 O O . PRO A 1 88 ? -16.124 0.754 11.513 1.00 82.25 88 PRO A O 1
ATOM 673 N N . GLN A 1 89 ? -16.264 -1.412 12.111 1.00 87.81 89 GLN A N 1
ATOM 674 C CA . GLN A 1 89 ? -16.179 -2.001 10.767 1.00 87.81 89 GLN A CA 1
ATOM 675 C C . GLN A 1 89 ? -15.020 -1.436 9.930 1.00 87.81 89 GLN A C 1
ATOM 677 O O . GLN A 1 89 ? -15.201 -1.006 8.787 1.00 87.81 89 GLN A O 1
ATOM 682 N N . ILE A 1 90 ? -13.812 -1.402 10.503 1.00 86.50 90 ILE A N 1
ATOM 683 C CA . ILE A 1 90 ? -12.614 -0.996 9.760 1.00 86.50 90 ILE A CA 1
ATOM 684 C C . ILE A 1 90 ? -12.295 -2.101 8.737 1.00 86.50 90 ILE A C 1
ATOM 686 O O . ILE A 1 90 ? -12.040 -3.238 9.140 1.00 86.50 90 ILE A O 1
ATOM 690 N N . PRO A 1 91 ? -12.321 -1.815 7.422 1.00 82.75 91 PRO A N 1
ATOM 691 C CA . PRO A 1 91 ? -12.056 -2.835 6.419 1.00 82.75 91 PRO A CA 1
ATOM 692 C C . PRO A 1 91 ? -10.574 -3.234 6.441 1.00 82.75 91 PRO A C 1
ATOM 694 O O . PRO A 1 91 ? -9.716 -2.368 6.647 1.00 82.75 91 PRO A O 1
ATOM 697 N N . PRO A 1 92 ? -10.245 -4.506 6.157 1.00 78.81 92 PRO A N 1
ATOM 698 C CA . PRO A 1 92 ? -8.860 -4.902 5.980 1.00 78.81 92 PRO A CA 1
ATOM 699 C C . PRO A 1 92 ? -8.262 -4.177 4.768 1.00 78.81 92 PRO A C 1
ATOM 701 O O . PRO A 1 92 ? -8.936 -3.903 3.768 1.00 78.81 92 PRO A O 1
ATOM 704 N N . VAL A 1 93 ? -6.978 -3.846 4.865 1.00 81.94 93 VAL A N 1
ATOM 705 C CA . VAL A 1 93 ? -6.240 -3.129 3.823 1.00 81.94 93 VAL A CA 1
ATOM 706 C C . VAL A 1 93 ? -5.073 -3.956 3.313 1.00 81.94 93 VAL A C 1
ATOM 708 O O . VAL A 1 93 ? -4.616 -4.896 3.959 1.00 81.94 93 VAL A O 1
ATOM 711 N N . TRP A 1 94 ? -4.556 -3.586 2.140 1.00 74.31 94 TRP A N 1
ATOM 712 C CA . TRP A 1 94 ? -3.452 -4.315 1.515 1.00 74.31 94 TRP A CA 1
ATOM 713 C C . TRP A 1 94 ? -2.228 -4.422 2.428 1.00 74.31 94 TRP A C 1
ATOM 715 O O . TRP A 1 94 ? -1.606 -5.478 2.470 1.00 74.31 94 TRP A O 1
ATOM 725 N N . CYS A 1 95 ? -1.906 -3.356 3.170 1.00 79.50 95 CYS A N 1
ATOM 726 C CA . CYS A 1 95 ? -0.804 -3.367 4.124 1.00 79.50 95 CYS A CA 1
ATOM 727 C C . CYS A 1 95 ? -1.170 -4.242 5.338 1.00 79.50 95 CYS A C 1
ATOM 729 O O . CYS A 1 95 ? -2.013 -3.831 6.147 1.00 79.50 95 CYS A O 1
ATOM 731 N N . PRO A 1 96 ? -0.530 -5.416 5.520 1.00 75.12 96 PRO A N 1
ATOM 732 C CA . PRO A 1 96 ? -0.860 -6.305 6.628 1.00 75.12 96 PRO A CA 1
ATOM 733 C C . PRO A 1 96 ? -0.602 -5.644 7.976 1.00 75.12 96 PRO A C 1
ATOM 735 O O . PRO A 1 96 ? -1.396 -5.791 8.894 1.00 75.12 96 PRO A O 1
ATOM 738 N N . VAL A 1 97 ? 0.466 -4.847 8.068 1.00 82.00 97 VAL A N 1
ATOM 739 C CA . VAL A 1 97 ? 0.825 -4.110 9.284 1.00 82.00 97 VAL A CA 1
ATOM 740 C C . VAL A 1 97 ? -0.280 -3.133 9.683 1.00 82.00 97 VAL A C 1
ATOM 742 O O . VAL A 1 97 ? -0.646 -3.093 10.852 1.00 82.00 97 VAL A O 1
ATOM 745 N N . LEU A 1 98 ? -0.867 -2.403 8.727 1.00 84.38 98 LEU A N 1
ATOM 746 C CA . LEU A 1 98 ? -1.986 -1.501 9.017 1.00 84.38 98 LEU A CA 1
ATOM 747 C C . LEU A 1 98 ? -3.241 -2.268 9.437 1.00 84.38 98 LEU A C 1
ATOM 749 O O . LEU A 1 98 ? -3.906 -1.849 10.376 1.00 84.38 98 LEU A O 1
ATOM 753 N N . THR A 1 99 ? -3.530 -3.407 8.800 1.00 83.69 99 THR A N 1
ATOM 754 C CA . THR A 1 99 ? -4.667 -4.257 9.192 1.00 83.69 99 THR A CA 1
ATOM 755 C C . THR A 1 99 ? -4.504 -4.767 10.628 1.00 83.69 99 THR A C 1
ATOM 757 O O . THR A 1 99 ? -5.410 -4.609 11.443 1.00 83.69 99 THR A O 1
ATOM 760 N N . MET A 1 100 ? -3.326 -5.292 10.981 1.00 83.06 100 MET A N 1
ATOM 761 C CA . MET A 1 100 ? -3.039 -5.733 12.351 1.00 83.06 100 MET A CA 1
ATOM 762 C C . MET A 1 100 ? -3.111 -4.574 13.352 1.00 83.06 100 MET A C 1
ATOM 764 O O . MET A 1 100 ? -3.644 -4.740 14.445 1.00 83.06 100 MET A O 1
ATOM 768 N N . ALA A 1 101 ? -2.613 -3.391 12.979 1.00 87.56 101 ALA A N 1
ATOM 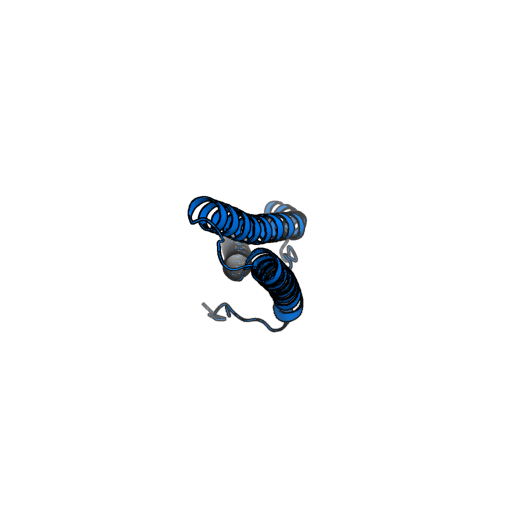769 C CA . ALA A 1 101 ? -2.693 -2.203 13.823 1.00 87.56 101 ALA A CA 1
ATOM 770 C C . ALA A 1 101 ? -4.149 -1.785 14.081 1.00 87.56 101 ALA A C 1
ATOM 772 O O . ALA A 1 101 ? -4.501 -1.458 15.212 1.00 87.56 101 ALA A O 1
ATOM 773 N N . THR A 1 102 ? -5.013 -1.838 13.061 1.00 89.25 102 THR A N 1
ATOM 774 C CA . THR A 1 102 ? -6.441 -1.544 13.232 1.00 89.25 102 THR A CA 1
ATOM 775 C C . THR A 1 102 ? -7.142 -2.577 14.102 1.00 89.25 102 THR A C 1
ATOM 777 O O . THR A 1 102 ? -7.916 -2.191 14.968 1.00 89.25 102 THR A O 1
ATOM 780 N N . GLU A 1 103 ? -6.839 -3.868 13.945 1.00 86.44 103 GLU A N 1
ATOM 781 C CA . GLU A 1 103 ? -7.399 -4.928 14.794 1.00 86.44 103 GLU A CA 1
ATOM 782 C C . GLU A 1 103 ? -6.995 -4.743 16.263 1.00 86.44 103 GLU A C 1
ATOM 784 O O . GLU A 1 103 ? -7.851 -4.789 17.146 1.00 86.44 103 GLU A O 1
ATOM 789 N N . ALA A 1 104 ? -5.717 -4.449 16.520 1.00 88.56 104 ALA A N 1
ATOM 790 C CA . ALA A 1 104 ? -5.221 -4.165 17.863 1.00 88.56 104 ALA A CA 1
ATOM 791 C C . ALA A 1 104 ? -5.905 -2.934 18.484 1.00 88.56 104 ALA A C 1
ATOM 793 O O . ALA A 1 104 ? -6.230 -2.942 19.670 1.00 88.56 104 ALA A O 1
ATOM 794 N N . ALA A 1 105 ? -6.169 -1.892 17.687 1.00 89.75 105 ALA A N 1
ATOM 795 C CA . ALA A 1 105 ? -6.886 -0.706 18.149 1.00 89.75 105 ALA A CA 1
ATOM 796 C C . ALA A 1 105 ? -8.345 -1.017 18.536 1.00 89.75 105 ALA A C 1
ATOM 798 O O . ALA A 1 105 ? -8.812 -0.539 19.571 1.00 89.75 105 ALA A O 1
ATOM 799 N N . VAL A 1 106 ? -9.050 -1.845 17.753 1.00 89.75 106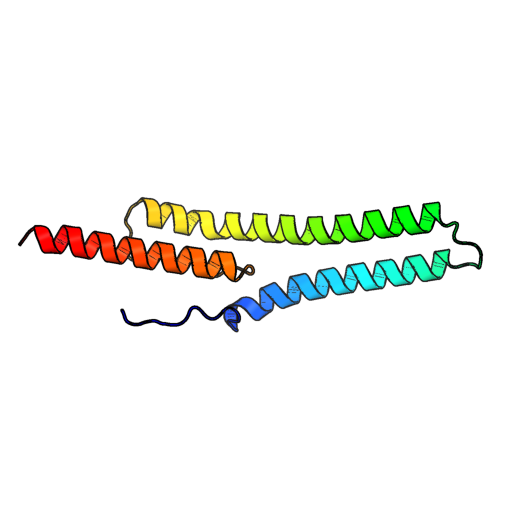 VAL A N 1
ATOM 800 C CA . VAL A 1 106 ? -10.415 -2.299 18.086 1.00 89.75 106 VAL A CA 1
ATOM 801 C C . VAL A 1 106 ? -10.416 -3.145 19.363 1.00 89.75 106 VAL A C 1
ATOM 803 O O . VAL A 1 106 ? -11.248 -2.935 20.245 1.00 89.75 106 VAL A O 1
ATOM 806 N N . GLU A 1 107 ? -9.475 -4.084 19.499 1.00 89.19 107 GLU A N 1
ATOM 807 C CA . GLU A 1 107 ? -9.378 -4.942 20.687 1.00 89.19 107 GLU A CA 1
ATOM 808 C C . GLU A 1 107 ? -9.080 -4.134 21.959 1.00 89.19 107 GLU A C 1
ATOM 810 O O . GLU A 1 107 ? -9.684 -4.382 23.010 1.00 89.19 107 GLU A O 1
ATOM 815 N N . LEU A 1 108 ? -8.201 -3.132 21.861 1.00 90.19 108 LEU A N 1
ATOM 816 C CA . LEU A 1 108 ? -7.892 -2.228 22.965 1.00 90.19 108 LEU A CA 1
ATOM 817 C C . LEU A 1 108 ? -9.121 -1.417 23.388 1.00 90.19 108 LEU A C 1
ATOM 819 O O . LEU A 1 108 ? -9.415 -1.348 24.580 1.00 90.19 108 LEU A O 1
ATOM 823 N N . GLN A 1 109 ? -9.864 -0.846 22.435 1.00 90.31 109 GLN A N 1
ATOM 824 C CA . GLN A 1 109 ? -11.080 -0.097 22.749 1.00 90.31 109 GLN A CA 1
ATOM 825 C C . GLN A 1 109 ? -12.114 -0.964 23.470 1.00 90.31 109 GLN A C 1
ATOM 827 O O . GLN A 1 109 ? -12.663 -0.539 24.485 1.00 90.31 109 GLN A O 1
ATOM 832 N N . ARG A 1 110 ? -12.360 -2.183 22.975 1.00 88.19 110 ARG A N 1
ATOM 833 C CA . ARG A 1 110 ? -13.304 -3.105 23.616 1.00 88.19 110 ARG A CA 1
ATOM 834 C C . ARG A 1 110 ? -12.894 -3.401 25.059 1.00 88.19 110 ARG A C 1
ATOM 836 O O . ARG A 1 110 ? -13.723 -3.349 25.960 1.00 88.19 110 ARG A O 1
ATOM 843 N N . SER A 1 111 ? -11.601 -3.644 25.276 1.00 88.88 111 SER A N 1
ATOM 844 C CA . SER A 1 111 ? -11.050 -3.908 26.610 1.00 88.88 111 SER A CA 1
ATOM 845 C C . SER A 1 111 ? -11.234 -2.717 27.563 1.00 88.88 111 SER A C 1
ATOM 847 O O . SER A 1 111 ? -11.507 -2.917 28.743 1.00 88.88 111 SER A O 1
ATOM 849 N N . LEU A 1 112 ? -11.115 -1.478 27.067 1.00 88.88 112 LEU A N 1
ATOM 850 C CA . LEU A 1 112 ? -11.352 -0.264 27.860 1.00 88.88 112 LEU A CA 1
ATOM 851 C C . LEU A 1 112 ? -12.833 -0.099 28.239 1.00 88.88 112 LEU A C 1
ATOM 853 O O . LEU A 1 112 ? -13.133 0.178 29.398 1.00 88.88 112 LEU A O 1
ATOM 857 N N . GLN A 1 113 ? -13.762 -0.343 27.310 1.00 87.12 113 GLN A N 1
ATOM 858 C CA . GLN A 1 113 ? -15.205 -0.270 27.587 1.00 87.12 113 GLN A CA 1
ATOM 859 C C . GLN A 1 113 ? -15.663 -1.315 28.622 1.00 87.12 113 GLN A C 1
ATOM 861 O O . GLN A 1 113 ? -16.477 -1.020 29.499 1.00 87.12 113 GLN A O 1
ATOM 866 N N . GLU A 1 114 ? -15.120 -2.534 28.560 1.00 87.31 114 GLU A N 1
ATOM 867 C CA . GLU A 1 114 ? -15.374 -3.586 29.557 1.00 87.31 114 GLU A CA 1
ATOM 868 C C . GLU A 1 114 ? -14.891 -3.171 30.962 1.00 87.31 114 GLU A C 1
ATOM 870 O O . GLU A 1 114 ? -15.567 -3.433 31.956 1.00 87.31 114 GLU A O 1
ATOM 875 N N . GLN A 1 115 ? -13.756 -2.469 31.064 1.00 86.69 115 GLN A N 1
ATOM 876 C CA . GLN A 1 115 ? -13.253 -1.955 32.344 1.00 86.69 115 GLN A CA 1
ATOM 877 C C . GLN A 1 115 ? -14.102 -0.812 32.912 1.00 86.69 115 GLN A C 1
ATOM 879 O O . GLN A 1 115 ? -14.288 -0.742 34.127 1.00 86.69 115 GLN A O 1
ATOM 884 N N . GLU A 1 116 ? -14.602 0.087 32.064 1.00 85.62 116 GLU A N 1
ATOM 885 C CA . GLU A 1 116 ? -15.465 1.196 32.490 1.00 85.62 116 GLU A CA 1
ATOM 886 C C . GLU A 1 116 ? -16.822 0.690 32.990 1.00 85.62 116 GLU A C 1
ATOM 888 O O . GLU A 1 116 ? -17.278 1.091 34.059 1.00 85.62 116 GLU A O 1
ATOM 893 N N . THR A 1 117 ? -17.432 -0.249 32.265 1.00 82.25 117 THR A N 1
ATOM 894 C CA . THR A 1 117 ? -18.710 -0.866 32.656 1.00 82.25 117 THR A CA 1
ATOM 895 C C . THR A 1 117 ? -18.581 -1.780 33.879 1.00 82.25 117 THR A C 1
ATOM 897 O O . THR A 1 117 ? -19.480 -1.804 34.715 1.00 82.25 117 THR A O 1
ATOM 900 N N . GLY A 1 118 ? -17.454 -2.481 34.042 1.00 75.44 118 GLY A N 1
ATOM 901 C CA . GLY A 1 118 ? -17.192 -3.346 35.198 1.00 75.44 118 GLY A CA 1
ATOM 902 C C . GLY A 1 118 ? -16.859 -2.611 36.503 1.00 75.44 118 GLY A C 1
ATOM 903 O O . GLY A 1 118 ? -16.984 -3.204 37.567 1.00 75.44 118 GLY A O 1
ATOM 904 N N . LYS A 1 119 ? -16.454 -1.335 36.448 1.00 68.25 119 LYS A N 1
ATOM 905 C CA . LYS A 1 119 ? -16.226 -0.487 37.637 1.00 68.25 119 LYS A CA 1
ATOM 906 C C . LYS A 1 119 ? -17.494 0.199 38.163 1.00 68.25 119 LYS A C 1
ATOM 908 O O . LYS A 1 119 ? -17.431 0.834 39.211 1.00 68.25 119 LYS A O 1
ATOM 913 N N . GLY A 1 120 ? -18.600 0.127 37.420 1.00 56.12 120 GLY A N 1
ATOM 914 C CA . GLY A 1 120 ? -19.880 0.754 37.768 1.00 56.12 120 GLY A CA 1
ATOM 915 C C . GLY A 1 120 ? -20.863 -0.140 38.535 1.00 56.12 120 GLY A C 1
ATOM 916 O O . GLY A 1 120 ? -21.935 0.345 38.888 1.00 56.12 120 GLY A O 1
ATOM 917 N N . ASN A 1 121 ? -20.506 -1.405 38.780 1.00 49.44 121 ASN A N 1
ATOM 918 C CA . ASN A 1 121 ? -21.231 -2.360 39.630 1.00 49.44 121 ASN A CA 1
ATOM 919 C C . ASN A 1 121 ? -20.456 -2.618 40.924 1.00 49.44 121 ASN A C 1
ATOM 921 O O . ASN A 1 121 ? -21.116 -2.986 41.920 1.00 49.44 121 ASN A O 1
#

Radius of gyration: 21.9 Å; Cα contacts (8 Å, |Δi|>4): 49; chains: 1; bounding box: 47×24×69 Å

Secondary structure (DSSP, 8-state):
-------S--GGGHHHHHHHHHHHHHHHHHHHHHHHHH-SS---HHHHHHHHHHHHHHHHHHHHHHHHHHHHHHHHHHHHHHTT-S---PPP-S-HHHHHHHHHHHHHHHHHHHHHHHT--

Mean predicted aligned error: 8.92 Å

Solvent-accessible surface area (backbone atoms only — not comparable to full-atom values): 6976 Å² total; per-residue (Å²): 133,87,78,73,74,77,62,73,79,50,78,88,37,44,66,58,46,50,54,54,51,50,53,50,48,52,53,49,51,50,49,52,50,51,48,56,71,56,56,51,101,69,67,50,67,71,61,53,50,52,50,52,50,52,52,51,50,52,53,51,48,52,55,50,52,54,49,53,52,41,52,63,65,31,45,65,15,53,56,33,44,77,70,68,46,95,76,33,75,60,65,81,38,69,53,41,69,58,34,48,52,51,51,52,52,52,53,52,51,54,54,50,52,54,53,59,60,64,71,75,113

Sequence (121 aa):
MNGKRAKLLRRENAPAYLTVMATWACISAASAALLKEILAPALAWPAALSWALVTVMAGMAIMFFASALNLRKMRRGFERLARGEQDPQIPPVWCPVLTMATEAAVELQRSLQEQETGKGN

pLDDT: mean 78.95, std 11.67, range [37.5, 92.75]

Foldseek 3Di:
DPDPPLDLDDPLLVVVVCVLVVVLVVLVVVLVVVVVVCPPPPPDPVNVVVSVVVNVVVNVVSVVVLVVVLCVQQVQLVVCLVVLNLRSPRDAGNRSVVNVVVVVSSVVSNVVVCVVVVVVD